Protein AF-A0A926VQ83-F1 (afdb_monomer)

Secondary structure (DSSP, 8-state):
-HHHHTT--SSHHHHHHH-TTSSS---HHHHHHHHHTT--EEEE--GGG--SHHHHHHHHHHHHHHHHHSTTSEEEE---STT---HHHHHTT-----PPP-

Radius of gyration: 14.47 Å; Cα contacts (8 Å, |Δi|>4): 82; chains: 1; bounding box: 31×34×32 Å

Nearest PDB structures (foldseek):
  7ou4-assembly1_A  TM=5.532E-01  e=3.869E+00  Escherichia coli
  8gru-assembly2_D  TM=5.221E-01  e=5.653E+00  Homo sapiens
  4tld-assembly1_C  TM=3.613E-01  e=4.390E+00  Synechococcus elongatus PCC 7942 = FACHB-805
  4tld-assembly1_E  TM=3.236E-01  e=6.022E+00  Synechococcus elongatus PCC 7942 = FACHB-805

Sequence (102 aa):
MRRREDKECHNFLEFFHKCSGAISHLNQHQLHEQLKSGRALVMFDGLDEVFDPAQREDIITDIHRFTNEYRDVQVIVTSRVIGYKPQRLRDAEFHHFILQDL

Solvent-accessible surface area (backbone atoms only — not comparable to full-atom values): 6414 Å² total; per-residue (Å²): 112,72,59,56,78,70,64,76,44,93,48,72,68,52,39,56,70,69,41,90,81,50,96,58,90,66,55,65,68,62,51,50,51,34,35,60,67,30,74,41,78,46,74,49,76,52,59,62,74,48,76,54,66,69,64,37,52,52,52,51,52,49,53,43,50,48,45,70,74,23,72,56,34,51,75,45,76,43,58,60,78,77,89,61,69,64,65,66,50,45,76,60,71,50,86,87,83,78,90,75,86,131

pLDDT: mean 81.24, std 13.95, range [47.0, 95.62]

Mean predicted aligned error: 8.54 Å

Foldseek 3Di:
DVVVVVVVDDAPLRCLCPDPPNPDNDPSVVVLVCLQVQVDEEEAEALVVPPDPVVSLVVLVRVLVSCVSRVSHHYHYDHDPVPDDCPSVVVSVDDDDDDDDD

Structure (mmCIF, N/CA/C/O backbone):
data_AF-A0A926VQ83-F1
#
_entry.id   AF-A0A926VQ83-F1
#
loop_
_atom_site.group_PDB
_atom_site.id
_atom_site.type_symbol
_atom_site.label_atom_id
_atom_site.label_alt_id
_atom_site.label_comp_id
_atom_site.label_asym_id
_atom_site.label_entity_id
_atom_site.label_seq_id
_atom_site.pdbx_PDB_ins_code
_atom_site.Cartn_x
_atom_site.Cartn_y
_atom_site.Cartn_z
_atom_site.occupancy
_atom_site.B_iso_or_equiv
_atom_site.auth_seq_id
_atom_site.auth_comp_id
_atom_site.auth_as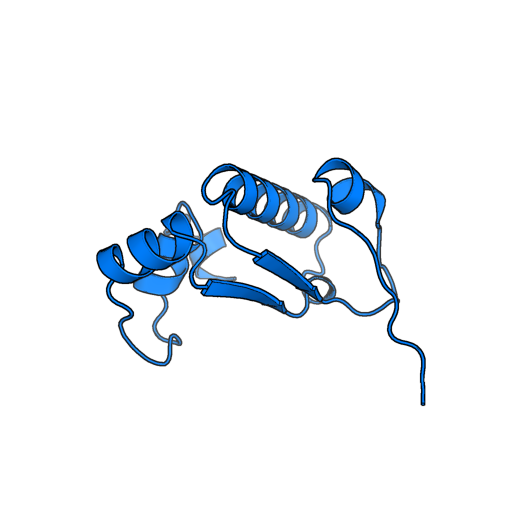ym_id
_atom_site.auth_atom_id
_atom_site.pdbx_PDB_model_num
ATOM 1 N N . MET A 1 1 ? 1.218 11.974 -8.679 1.00 48.53 1 MET A N 1
ATOM 2 C CA . MET A 1 1 ? 2.542 11.593 -9.217 1.00 48.53 1 MET A CA 1
ATOM 3 C C . MET A 1 1 ? 3.550 12.741 -9.129 1.00 48.53 1 MET A C 1
ATOM 5 O O . MET A 1 1 ? 4.432 12.631 -8.294 1.00 48.53 1 MET A O 1
ATOM 9 N N . ARG A 1 2 ? 3.353 13.882 -9.819 1.00 47.00 2 ARG A N 1
ATOM 10 C CA . ARG A 1 2 ? 4.283 15.044 -9.793 1.00 47.00 2 ARG A CA 1
ATOM 11 C C . ARG A 1 2 ? 4.724 15.522 -8.394 1.00 47.00 2 ARG A C 1
ATOM 13 O O . ARG A 1 2 ? 5.908 15.585 -8.119 1.00 47.00 2 ARG A O 1
ATOM 20 N N . ARG A 1 3 ? 3.798 15.727 -7.448 1.00 50.75 3 ARG A N 1
ATOM 21 C CA . ARG A 1 3 ? 4.154 16.215 -6.092 1.00 50.75 3 ARG A CA 1
ATOM 22 C C . ARG A 1 3 ? 4.963 15.243 -5.224 1.00 50.75 3 ARG A C 1
ATOM 24 O O . ARG A 1 3 ? 5.505 15.635 -4.196 1.00 50.75 3 ARG A O 1
ATOM 31 N N . ARG A 1 4 ? 5.020 13.963 -5.610 1.00 51.31 4 ARG A N 1
ATOM 32 C CA . ARG A 1 4 ? 5.872 12.973 -4.941 1.00 51.31 4 ARG A CA 1
ATOM 33 C C . ARG A 1 4 ? 7.325 13.114 -5.391 1.00 51.31 4 ARG A C 1
ATOM 35 O O . ARG A 1 4 ? 8.224 12.996 -4.567 1.00 51.31 4 ARG A O 1
ATOM 42 N N . GLU A 1 5 ? 7.531 13.410 -6.674 1.00 52.97 5 GLU A N 1
ATOM 43 C CA . GLU A 1 5 ? 8.850 13.684 -7.260 1.00 52.97 5 GLU A CA 1
ATOM 44 C C . GLU A 1 5 ? 9.461 14.964 -6.669 1.00 52.97 5 GLU A C 1
ATOM 46 O O . GLU A 1 5 ? 10.662 15.007 -6.415 1.00 52.97 5 GLU A O 1
ATOM 51 N N . ASP A 1 6 ? 8.619 15.934 -6.300 1.00 58.47 6 ASP A N 1
ATOM 52 C CA . ASP A 1 6 ? 9.029 17.176 -5.630 1.00 58.47 6 ASP A CA 1
ATOM 53 C C . ASP A 1 6 ? 9.287 17.023 -4.106 1.00 58.47 6 ASP A C 1
ATOM 55 O O . ASP A 1 6 ? 9.577 18.004 -3.424 1.00 58.47 6 ASP A O 1
ATOM 59 N N . LYS A 1 7 ? 9.202 15.801 -3.542 1.00 58.59 7 LYS A N 1
ATOM 60 C CA . LYS A 1 7 ? 9.340 15.489 -2.094 1.00 58.59 7 LYS A CA 1
ATOM 61 C C . LYS A 1 7 ? 8.364 16.225 -1.161 1.00 58.59 7 LYS A C 1
ATOM 63 O O . LYS A 1 7 ? 8.603 16.307 0.041 1.00 58.59 7 LYS A O 1
ATOM 68 N N . GLU A 1 8 ? 7.240 16.721 -1.666 1.00 61.53 8 GLU A N 1
ATOM 69 C CA . GLU A 1 8 ? 6.326 17.553 -0.870 1.00 61.53 8 GLU A CA 1
ATOM 70 C C . GLU A 1 8 ? 5.426 16.765 0.102 1.00 61.53 8 GLU A C 1
ATOM 72 O O . GLU A 1 8 ? 4.708 17.379 0.895 1.00 61.53 8 GLU A O 1
ATOM 77 N N . CYS A 1 9 ? 5.398 15.429 0.032 1.00 66.19 9 CYS A N 1
ATOM 78 C CA . CYS A 1 9 ? 4.559 14.568 0.877 1.00 66.19 9 CYS A CA 1
ATOM 79 C C . CYS A 1 9 ? 5.318 13.303 1.308 1.00 66.19 9 CYS A C 1
ATOM 81 O O . CYS A 1 9 ? 5.898 12.613 0.469 1.00 66.19 9 CYS A O 1
ATOM 83 N N . HIS A 1 10 ? 5.255 12.957 2.594 1.00 69.88 10 HIS A N 1
ATOM 84 C CA . HIS A 1 10 ? 5.975 11.837 3.205 1.00 69.88 10 HIS A CA 1
ATOM 85 C C . HIS A 1 10 ? 5.120 10.572 3.380 1.00 69.88 10 HIS A C 1
ATOM 87 O O . HIS A 1 10 ? 5.663 9.487 3.581 1.00 69.88 10 HIS A O 1
ATOM 93 N N . ASN A 1 11 ? 3.790 10.683 3.297 1.00 71.19 11 ASN A N 1
ATOM 94 C CA . ASN A 1 11 ? 2.863 9.550 3.372 1.00 71.19 11 ASN A CA 1
ATOM 95 C C . ASN A 1 11 ? 1.564 9.812 2.582 1.00 71.19 11 ASN A C 1
ATOM 97 O O . ASN A 1 11 ? 1.3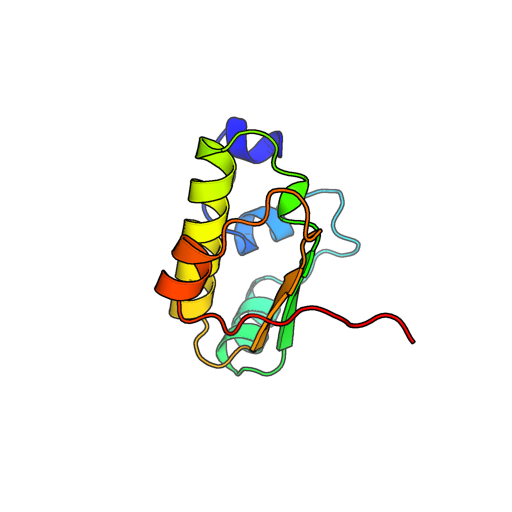23 10.920 2.095 1.00 71.19 11 ASN A O 1
ATOM 101 N N . PHE A 1 12 ? 0.723 8.781 2.448 1.00 70.19 12 PHE A N 1
ATOM 102 C CA . PHE A 1 12 ? -0.542 8.871 1.710 1.00 70.19 12 PHE A CA 1
ATOM 103 C C . PHE A 1 12 ? -1.506 9.907 2.290 1.00 70.19 12 PHE A C 1
ATOM 105 O O . PHE A 1 12 ? -2.147 10.625 1.529 1.00 70.19 12 PHE A O 1
ATOM 112 N N . LEU A 1 13 ? -1.603 10.023 3.616 1.00 70.19 13 LEU A N 1
ATOM 113 C CA . LEU A 1 13 ? -2.508 10.984 4.252 1.00 70.19 13 LEU A CA 1
ATOM 114 C C . LEU A 1 13 ? -2.113 12.425 3.942 1.00 70.19 13 LEU A C 1
ATOM 116 O O . LEU A 1 13 ? -2.964 13.251 3.619 1.00 70.19 13 LEU A O 1
ATOM 120 N N . GLU A 1 14 ? -0.819 12.717 3.996 1.00 70.81 14 GLU A N 1
ATOM 121 C CA . GLU A 1 14 ? -0.277 14.019 3.634 1.00 70.81 14 GLU A CA 1
ATOM 122 C C . GLU A 1 14 ? -0.5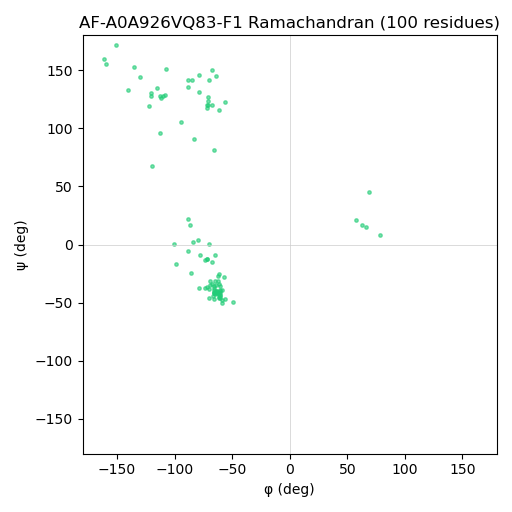04 14.319 2.149 1.00 70.81 14 GLU A C 1
ATOM 124 O O . GLU A 1 14 ? -0.896 15.433 1.796 1.00 70.81 14 GLU A O 1
ATOM 129 N N . PHE A 1 15 ? -0.344 13.308 1.291 1.00 71.69 15 PHE A N 1
ATOM 130 C CA . PHE A 1 15 ? -0.682 13.417 -0.123 1.00 71.69 15 PHE A CA 1
ATOM 131 C C . PHE A 1 15 ? -2.162 13.775 -0.323 1.00 71.69 15 PHE A C 1
ATOM 133 O O . PHE A 1 15 ? -2.448 14.752 -1.009 1.00 71.69 15 PHE A O 1
ATOM 140 N N . PHE A 1 16 ? -3.100 13.066 0.315 1.00 68.12 16 PHE A N 1
ATOM 141 C CA . PHE A 1 16 ? -4.535 13.372 0.229 1.00 68.12 16 PHE A CA 1
ATOM 142 C C . PHE A 1 16 ? -4.880 14.766 0.753 1.00 68.12 16 PHE A C 1
ATOM 144 O O . PHE A 1 16 ? -5.672 15.470 0.133 1.00 68.12 16 PHE A O 1
ATOM 151 N N . HIS A 1 17 ? -4.271 15.182 1.865 1.00 65.69 17 HIS A N 1
ATOM 152 C CA . HIS A 1 17 ? -4.522 16.492 2.458 1.00 65.69 17 HIS A CA 1
ATOM 153 C C . HIS A 1 17 ? -4.050 17.643 1.558 1.00 65.69 17 HIS A C 1
ATOM 155 O O . HIS A 1 17 ? -4.726 18.666 1.452 1.00 65.69 17 HIS A O 1
ATOM 161 N N . LYS A 1 18 ? -2.897 17.481 0.898 1.00 66.69 18 LYS A N 1
ATOM 162 C CA . LYS A 1 18 ? -2.312 18.522 0.044 1.00 66.69 18 LYS A CA 1
ATOM 163 C C . LYS A 1 18 ? -2.854 18.497 -1.386 1.00 66.69 18 LYS A C 1
ATOM 165 O O . LYS A 1 18 ? -2.778 19.522 -2.066 1.00 66.69 18 LYS A O 1
ATOM 170 N N . CYS A 1 19 ? -3.361 17.369 -1.887 1.00 57.59 19 CYS A N 1
ATOM 171 C CA . CYS A 1 19 ? -3.751 17.235 -3.291 1.00 57.59 19 CYS A CA 1
ATOM 172 C C . CYS A 1 19 ? -5.033 18.024 -3.611 1.00 57.59 19 CYS A C 1
ATOM 174 O O . CYS A 1 19 ? -6.118 17.705 -3.138 1.00 57.59 19 CYS A O 1
ATOM 176 N N . SER A 1 20 ? -4.926 19.010 -4.504 1.00 53.47 20 SER A N 1
ATOM 177 C CA . SER A 1 20 ? -6.028 19.876 -4.956 1.00 53.47 20 SER A CA 1
ATOM 178 C C . SER A 1 20 ? -7.081 19.178 -5.838 1.00 53.47 20 SER A C 1
ATOM 180 O O 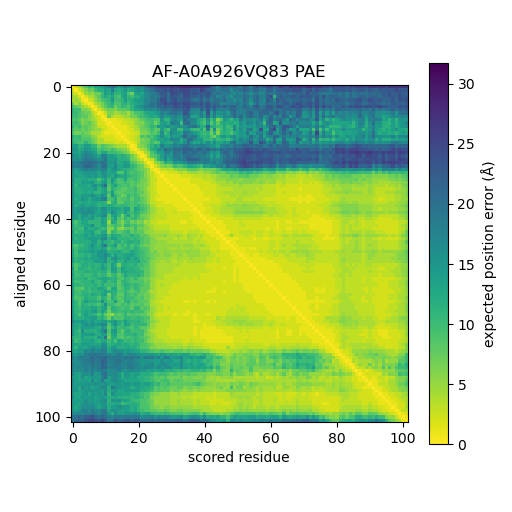. SER A 1 20 ? -8.028 19.822 -6.275 1.00 53.47 20 SER A O 1
ATOM 182 N N . GLY A 1 21 ? -6.920 17.876 -6.105 1.00 52.53 21 GLY A N 1
ATOM 183 C CA . GLY A 1 21 ? -7.901 17.022 -6.792 1.00 52.53 21 GLY A CA 1
ATOM 184 C C . GLY A 1 21 ? -8.735 16.138 -5.854 1.00 52.53 21 GLY A C 1
ATOM 185 O O . GLY A 1 21 ? -9.559 15.365 -6.335 1.00 52.53 21 GLY A O 1
ATOM 186 N N . ALA A 1 22 ? -8.523 16.212 -4.535 1.00 56.38 22 ALA A N 1
ATOM 187 C CA . ALA A 1 22 ? -9.390 15.550 -3.567 1.00 56.38 22 ALA A CA 1
ATOM 188 C C . ALA A 1 22 ? -10.748 16.272 -3.528 1.00 56.38 22 ALA A C 1
ATOM 190 O O . ALA A 1 22 ? -10.806 17.486 -3.354 1.00 56.38 22 ALA A O 1
ATOM 191 N N . ILE A 1 23 ? -11.843 15.526 -3.697 1.00 53.47 23 ILE A N 1
ATOM 192 C CA . ILE A 1 23 ? -13.209 16.071 -3.851 1.00 53.47 23 ILE A CA 1
ATOM 193 C C . ILE A 1 23 ? -13.702 16.794 -2.575 1.00 53.47 23 ILE A C 1
ATOM 195 O O . ILE A 1 23 ? -14.696 17.513 -2.600 1.00 53.47 23 ILE A O 1
ATOM 199 N N . SER A 1 24 ? -12.980 16.698 -1.460 1.00 53.56 24 SER A N 1
ATOM 200 C CA . SER A 1 24 ? -13.180 17.548 -0.289 1.00 53.56 24 SER A CA 1
ATOM 201 C C . SER A 1 24 ? -11.934 17.544 0.595 1.00 53.56 24 SER A C 1
ATOM 203 O O . SER A 1 24 ? -11.155 16.588 0.591 1.00 53.56 24 SER A O 1
ATOM 205 N N . HIS A 1 25 ? -11.748 18.607 1.382 1.00 59.97 25 HIS A N 1
ATOM 206 C CA . HIS A 1 25 ? -10.803 18.615 2.498 1.00 59.97 25 HIS A CA 1
ATOM 207 C C . HIS A 1 25 ? -11.283 17.617 3.560 1.00 59.97 25 HIS A C 1
ATOM 209 O O . HIS A 1 25 ? -11.929 17.992 4.538 1.00 59.97 25 HIS A O 1
ATOM 215 N N . LEU A 1 26 ? -10.998 16.329 3.354 1.00 69.56 26 LEU A N 1
ATOM 216 C CA . LEU A 1 26 ? -11.183 15.310 4.376 1.00 69.56 26 LEU A CA 1
ATOM 217 C C . LEU A 1 26 ? -10.375 15.736 5.601 1.00 69.56 26 LEU A C 1
ATOM 219 O O . LEU A 1 26 ? -9.167 15.977 5.520 1.00 69.56 26 LEU A O 1
ATOM 223 N N . ASN A 1 27 ? -11.054 15.873 6.739 1.00 83.62 27 ASN A N 1
ATOM 224 C CA . ASN A 1 27 ? -10.389 16.210 7.983 1.00 83.62 27 ASN A CA 1
ATOM 225 C C . ASN A 1 27 ? -9.395 15.089 8.316 1.00 83.62 27 ASN A C 1
ATOM 227 O O . ASN A 1 27 ? -9.789 13.948 8.553 1.00 83.62 27 ASN A O 1
ATOM 231 N N . GLN A 1 28 ? -8.105 15.424 8.330 1.00 81.50 28 GLN A N 1
ATOM 232 C CA . GLN A 1 28 ? -7.033 14.445 8.490 1.00 81.50 28 GLN A CA 1
ATOM 233 C C . GLN A 1 28 ? -7.131 13.682 9.817 1.00 81.50 28 GLN A C 1
ATOM 235 O O . GLN A 1 28 ? -6.842 12.491 9.850 1.00 81.50 28 GLN A O 1
ATOM 240 N N . HIS A 1 29 ? -7.563 14.346 10.894 1.00 87.12 29 HIS A N 1
ATOM 241 C CA . HIS A 1 29 ? -7.700 13.708 12.204 1.00 87.12 29 HIS A CA 1
ATOM 242 C C . HIS A 1 29 ? -8.860 12.713 12.186 1.00 87.12 29 HIS A C 1
ATOM 244 O O . HIS A 1 29 ? -8.698 11.569 12.589 1.00 87.12 29 HIS A O 1
ATOM 250 N N . GLN A 1 30 ? -10.014 13.105 11.638 1.00 88.50 30 GLN A N 1
ATOM 251 C CA . GLN A 1 30 ? -11.156 12.198 11.516 1.00 88.50 30 GLN A CA 1
ATOM 252 C C . GLN A 1 30 ? -10.839 11.004 10.614 1.00 88.50 3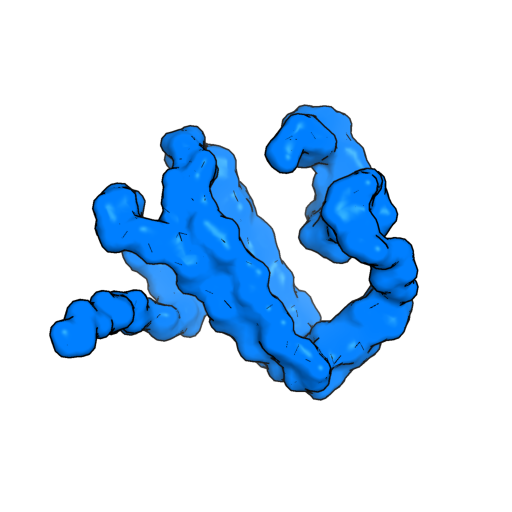0 GLN A C 1
ATOM 254 O O . GLN A 1 30 ? -11.183 9.881 10.968 1.00 88.50 30 GLN A O 1
ATOM 259 N N . LEU A 1 31 ? -10.163 11.223 9.483 1.00 88.88 31 LEU A N 1
ATOM 260 C CA . LEU A 1 31 ? -9.739 10.141 8.596 1.00 88.88 31 LEU A CA 1
ATOM 261 C C . LEU A 1 31 ? -8.781 9.182 9.313 1.00 88.88 31 LEU A C 1
ATOM 263 O O . LEU A 1 31 ? -8.984 7.974 9.247 1.00 88.88 31 LEU A O 1
ATOM 267 N N . HIS A 1 32 ? -7.794 9.712 10.041 1.00 91.56 32 HIS A N 1
ATOM 268 C CA . HIS A 1 32 ? -6.885 8.902 10.849 1.00 91.56 32 HIS A CA 1
ATOM 269 C C . HIS A 1 32 ? -7.645 8.029 11.856 1.00 91.56 32 HIS A C 1
ATOM 271 O O . HIS A 1 32 ? -7.417 6.823 11.902 1.00 91.56 32 HIS A O 1
ATOM 277 N N . GLU A 1 33 ? -8.606 8.597 12.589 1.00 93.25 33 GLU A N 1
ATOM 278 C CA . GLU A 1 33 ? -9.440 7.849 13.538 1.00 93.25 33 GLU A CA 1
ATOM 279 C C . GLU A 1 33 ? -10.302 6.774 12.856 1.00 93.25 33 GLU A C 1
ATOM 281 O O . GLU A 1 33 ? -10.442 5.665 13.375 1.00 93.25 33 GLU A O 1
ATOM 286 N N . GLN A 1 34 ? -10.878 7.051 11.679 1.00 93.25 34 GLN A N 1
ATOM 287 C CA . GLN A 1 34 ? -11.648 6.040 10.940 1.00 93.25 34 GLN A CA 1
ATOM 288 C C . GLN A 1 34 ? -10.765 4.885 10.456 1.00 93.25 34 GLN A C 1
ATOM 290 O O . GLN A 1 34 ? -11.162 3.728 10.579 1.00 93.25 34 GLN A O 1
ATOM 295 N N . LEU A 1 35 ? -9.561 5.185 9.958 1.00 94.81 35 LEU A N 1
ATOM 296 C CA . LEU A 1 35 ? -8.595 4.172 9.532 1.00 94.81 35 LEU A CA 1
ATOM 297 C C . LEU A 1 35 ? -8.088 3.345 10.722 1.00 94.81 35 LEU A C 1
ATOM 299 O O . LEU A 1 35 ? -8.049 2.121 10.640 1.00 94.81 35 LEU A O 1
ATOM 303 N N . LYS A 1 36 ? -7.751 3.992 11.848 1.00 94.50 36 LYS A N 1
ATOM 304 C CA . LYS A 1 36 ? -7.310 3.311 13.078 1.00 94.50 36 LYS A CA 1
ATOM 305 C C . LYS A 1 36 ? -8.387 2.427 13.687 1.00 94.50 36 LYS A C 1
ATOM 307 O O . LYS A 1 36 ? -8.057 1.393 14.241 1.00 94.50 36 LYS A O 1
ATOM 312 N N . SER A 1 37 ? -9.652 2.829 13.594 1.00 95.31 37 SER A N 1
ATOM 313 C CA . SER A 1 37 ? -10.778 2.048 14.121 1.00 95.31 37 SER A CA 1
ATOM 314 C C . SER A 1 37 ? -11.289 0.965 13.164 1.00 95.31 37 SER A C 1
ATOM 316 O O . SER A 1 37 ? -12.283 0.315 13.482 1.00 95.31 37 SER A O 1
ATOM 318 N N . GLY A 1 38 ? -10.670 0.790 11.987 1.00 94.81 38 GLY A N 1
ATOM 319 C CA . GLY A 1 38 ? -11.096 -0.197 10.989 1.00 94.81 38 GLY A CA 1
ATOM 320 C C . GLY A 1 38 ? -12.464 0.090 10.361 1.00 94.81 38 GLY A C 1
ATOM 321 O O . GLY A 1 38 ? -13.055 -0.771 9.717 1.00 94.81 38 GLY A O 1
ATOM 322 N N . ARG A 1 39 ? -12.998 1.307 10.523 1.00 94.25 39 ARG A N 1
ATOM 323 C CA . ARG A 1 39 ? -14.328 1.706 10.020 1.00 94.25 39 ARG A CA 1
ATOM 324 C C . ARG A 1 39 ? -14.292 2.250 8.593 1.00 94.25 39 ARG A C 1
ATOM 326 O O . ARG A 1 39 ? -15.177 2.999 8.182 1.00 94.25 39 ARG A O 1
ATOM 333 N N . ALA A 1 40 ? -13.259 1.894 7.844 1.00 92.56 40 ALA A N 1
ATOM 334 C CA . ALA A 1 40 ? -13.061 2.309 6.470 1.00 92.56 40 ALA A CA 1
ATOM 335 C C . ALA A 1 40 ? -12.640 1.112 5.614 1.00 92.56 40 ALA A C 1
ATOM 337 O O . ALA A 1 40 ? -12.014 0.169 6.094 1.00 92.56 40 ALA A O 1
ATOM 338 N N . LEU A 1 41 ? -12.967 1.189 4.329 1.00 94.38 41 LEU A N 1
ATOM 339 C CA . LEU A 1 41 ? -12.403 0.338 3.290 1.00 94.38 41 LEU A CA 1
ATOM 340 C C . LEU A 1 41 ? -11.510 1.221 2.423 1.00 94.38 41 LEU A C 1
ATOM 342 O O . LEU A 1 41 ? -11.950 2.275 1.959 1.00 94.38 41 LEU A O 1
ATOM 346 N N . VAL A 1 42 ? -10.266 0.803 2.212 1.00 94.75 42 VAL A N 1
ATOM 347 C CA . VAL A 1 42 ? -9.300 1.541 1.392 1.00 94.75 42 VAL A CA 1
ATOM 348 C C . VAL A 1 42 ? -9.080 0.788 0.094 1.00 94.75 42 VAL A C 1
ATOM 350 O O . VAL A 1 42 ? -8.785 -0.402 0.106 1.00 94.75 42 VAL A O 1
ATOM 353 N N . MET A 1 43 ? -9.203 1.489 -1.030 1.00 95.06 43 MET A N 1
ATOM 354 C CA . MET A 1 43 ? -8.955 0.927 -2.351 1.00 95.06 43 MET A CA 1
ATOM 355 C C . MET A 1 43 ? -7.863 1.728 -3.058 1.00 95.06 43 MET A C 1
ATOM 357 O O . MET A 1 43 ? -8.021 2.926 -3.289 1.00 95.06 43 MET A O 1
ATOM 361 N N . PHE A 1 44 ? -6.761 1.063 -3.396 1.00 92.81 44 PHE A N 1
ATOM 362 C CA . PHE A 1 44 ? -5.733 1.581 -4.291 1.00 92.81 44 PHE A CA 1
ATOM 363 C C . PHE A 1 44 ? -6.032 1.079 -5.698 1.00 92.81 44 PHE A C 1
ATOM 365 O O . PHE A 1 44 ? -5.847 -0.102 -5.995 1.00 92.81 44 PHE A O 1
ATOM 372 N N . ASP A 1 45 ? -6.533 1.973 -6.540 1.00 90.75 45 ASP A N 1
ATOM 373 C CA . ASP A 1 45 ? -6.941 1.631 -7.896 1.00 90.75 45 ASP A CA 1
ATOM 374 C C . ASP A 1 45 ? -5.774 1.758 -8.890 1.00 90.75 45 ASP A C 1
ATOM 376 O O . ASP A 1 45 ? -4.959 2.676 -8.773 1.00 90.75 45 ASP A O 1
ATOM 380 N N . GLY A 1 46 ? -5.690 0.844 -9.859 1.00 90.75 46 GLY A N 1
ATOM 381 C CA . GLY A 1 46 ? -4.826 0.982 -11.036 1.00 90.75 46 GLY A CA 1
ATOM 382 C C . GLY A 1 46 ? -3.319 0.909 -10.772 1.00 90.75 46 GLY A C 1
ATOM 383 O O . GLY A 1 46 ? -2.555 1.695 -11.331 1.00 90.75 46 GLY A O 1
ATOM 384 N N . LEU A 1 47 ? -2.836 -0.044 -9.963 1.00 90.12 47 LEU A N 1
ATOM 385 C CA . LEU A 1 47 ? -1.392 -0.175 -9.682 1.00 90.12 47 LEU A CA 1
ATOM 386 C C . LEU A 1 47 ? -0.537 -0.360 -10.957 1.00 90.12 47 LEU A C 1
ATOM 388 O O . LEU A 1 47 ? 0.637 0.016 -10.983 1.00 90.12 47 LEU A O 1
ATOM 392 N N . ASP A 1 48 ? -1.103 -0.927 -12.025 1.00 87.38 48 ASP A N 1
ATOM 393 C CA . ASP A 1 48 ? -0.407 -1.126 -13.299 1.00 87.38 48 ASP A CA 1
ATOM 394 C C . ASP A 1 48 ? -0.165 0.165 -14.104 1.00 87.38 48 ASP A C 1
ATOM 396 O O . ASP A 1 48 ? 0.649 0.150 -15.028 1.00 87.38 48 ASP A O 1
ATOM 400 N N . GLU A 1 49 ? -0.795 1.286 -13.737 1.00 89.62 49 GLU A N 1
ATOM 401 C CA . GLU A 1 49 ? -0.553 2.598 -14.357 1.00 89.62 49 GLU A CA 1
ATOM 402 C C . GLU A 1 49 ? 0.812 3.195 -13.972 1.00 89.62 49 GLU A C 1
ATOM 404 O O . GLU A 1 49 ? 1.297 4.141 -14.596 1.00 89.62 49 GLU A O 1
ATOM 409 N N . VAL A 1 50 ? 1.480 2.624 -12.966 1.00 88.06 50 VAL A N 1
ATOM 410 C CA . VAL A 1 50 ? 2.845 2.995 -12.587 1.00 88.06 50 VAL A CA 1
ATOM 411 C C . VAL A 1 50 ? 3.825 2.257 -13.491 1.00 88.06 50 VAL A C 1
ATOM 413 O O . VAL A 1 50 ? 4.244 1.132 -13.209 1.00 88.06 50 VAL A O 1
ATOM 416 N N . PHE A 1 51 ? 4.185 2.876 -14.612 1.00 85.81 51 PHE A N 1
ATOM 417 C CA . PHE A 1 51 ? 4.981 2.217 -15.651 1.00 85.81 51 PHE A CA 1
ATOM 418 C C . PHE A 1 51 ? 6.431 1.934 -15.244 1.00 85.81 51 PHE A C 1
ATOM 420 O O . PHE A 1 51 ? 6.951 0.885 -15.626 1.00 85.81 51 PHE A O 1
ATOM 427 N N . ASP A 1 52 ? 7.060 2.813 -14.456 1.00 87.69 52 ASP A N 1
ATOM 428 C CA . ASP A 1 52 ? 8.421 2.596 -13.960 1.00 87.69 52 ASP A CA 1
ATOM 429 C C . ASP A 1 52 ? 8.442 1.494 -12.883 1.00 87.69 52 ASP A C 1
ATOM 431 O O . ASP A 1 52 ? 7.780 1.632 -11.848 1.00 87.69 52 ASP A O 1
ATOM 435 N N . PRO A 1 53 ? 9.190 0.392 -13.087 1.00 84.50 53 PRO A N 1
ATOM 436 C CA . PRO A 1 53 ? 9.262 -0.685 -12.111 1.00 84.50 53 PRO A CA 1
ATOM 437 C C . PRO A 1 53 ? 9.782 -0.232 -10.746 1.00 84.50 53 PRO A C 1
ATOM 439 O O . PRO A 1 53 ? 9.244 -0.685 -9.743 1.00 84.50 53 PRO A O 1
ATOM 442 N N . ALA A 1 54 ? 10.783 0.654 -10.684 1.00 87.62 54 ALA A N 1
ATOM 443 C CA . ALA A 1 54 ? 11.340 1.098 -9.404 1.00 87.62 54 ALA A CA 1
ATOM 444 C C . ALA A 1 54 ? 10.306 1.901 -8.599 1.00 87.62 54 ALA A C 1
ATOM 446 O O . ALA A 1 54 ? 10.031 1.585 -7.444 1.00 87.62 54 ALA A O 1
ATOM 447 N N . GLN A 1 55 ? 9.633 2.854 -9.243 1.00 87.69 55 GLN A N 1
ATOM 448 C CA . GLN A 1 55 ? 8.552 3.612 -8.619 1.00 87.69 55 GLN A CA 1
ATOM 449 C C . GLN A 1 55 ? 7.367 2.734 -8.185 1.00 87.69 55 GLN A C 1
ATOM 451 O O . GLN A 1 55 ? 6.726 3.008 -7.167 1.00 87.69 55 GLN A O 1
ATOM 456 N N . ARG A 1 56 ? 7.059 1.671 -8.936 1.00 87.69 56 ARG A N 1
ATOM 457 C CA . ARG A 1 56 ? 6.010 0.714 -8.560 1.00 87.69 56 ARG A CA 1
ATOM 458 C C . ARG A 1 56 ? 6.374 -0.048 -7.290 1.00 87.69 56 ARG A C 1
ATOM 460 O O . ARG A 1 56 ? 5.514 -0.235 -6.433 1.00 87.69 56 ARG A O 1
ATOM 467 N N . GLU A 1 57 ? 7.635 -0.445 -7.151 1.00 86.38 57 GLU A N 1
ATOM 468 C CA . GLU A 1 57 ? 8.146 -1.089 -5.936 1.00 86.38 57 GLU A CA 1
ATOM 469 C C . GLU A 1 57 ? 8.060 -0.160 -4.717 1.00 86.38 57 GLU A C 1
ATOM 471 O O . GLU A 1 57 ? 7.641 -0.594 -3.639 1.00 86.38 57 GLU A O 1
ATOM 476 N N . ASP A 1 58 ? 8.373 1.126 -4.890 1.00 89.06 58 ASP A N 1
ATOM 477 C CA . ASP A 1 58 ? 8.207 2.122 -3.829 1.00 89.06 58 ASP A CA 1
ATOM 478 C C . ASP A 1 58 ? 6.736 2.231 -3.406 1.00 89.06 58 ASP A C 1
ATOM 480 O O . ASP A 1 58 ? 6.418 2.164 -2.221 1.00 89.06 58 ASP A O 1
ATOM 484 N N . ILE A 1 59 ? 5.810 2.308 -4.369 1.00 89.50 59 ILE A N 1
ATOM 485 C CA . ILE A 1 59 ? 4.368 2.366 -4.084 1.00 89.50 59 ILE A CA 1
ATOM 486 C C . ILE A 1 59 ? 3.884 1.120 -3.335 1.00 89.50 59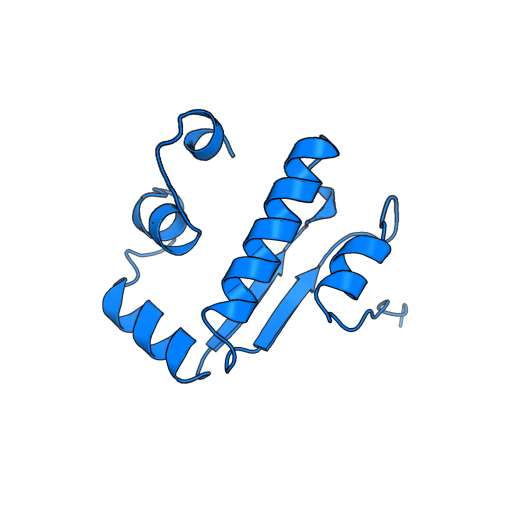 ILE A C 1
ATOM 488 O O . ILE A 1 59 ? 3.148 1.262 -2.359 1.00 89.50 59 ILE A O 1
ATOM 492 N N . ILE A 1 60 ? 4.310 -0.084 -3.728 1.00 90.06 60 ILE A N 1
ATOM 493 C CA . ILE A 1 60 ? 3.963 -1.318 -3.004 1.00 90.06 60 ILE A CA 1
ATOM 494 C C . ILE A 1 60 ? 4.502 -1.268 -1.568 1.00 90.06 60 ILE A C 1
ATOM 496 O O . ILE A 1 60 ? 3.788 -1.613 -0.625 1.00 90.06 60 ILE A O 1
ATOM 500 N N . THR A 1 61 ? 5.732 -0.785 -1.386 1.00 89.81 61 THR A N 1
ATOM 501 C CA . THR A 1 61 ? 6.342 -0.614 -0.059 1.00 89.81 61 THR A CA 1
ATOM 502 C C . THR A 1 61 ? 5.534 0.348 0.810 1.00 89.81 61 THR A C 1
ATOM 504 O O . THR A 1 61 ? 5.333 0.098 1.999 1.00 89.81 61 THR A O 1
ATOM 507 N N . ASP A 1 62 ? 5.029 1.436 0.234 1.00 91.19 62 ASP A N 1
ATOM 508 C CA . ASP A 1 62 ? 4.209 2.396 0.965 1.00 91.19 62 ASP A CA 1
ATOM 509 C C . ASP A 1 62 ? 2.820 1.850 1.295 1.00 91.19 62 ASP A C 1
ATOM 511 O O . ASP A 1 62 ? 2.323 2.111 2.390 1.00 91.19 62 ASP A O 1
ATOM 515 N N . ILE A 1 63 ? 2.207 1.064 0.401 1.00 92.19 63 ILE A N 1
ATOM 516 C CA . ILE A 1 63 ? 0.951 0.350 0.688 1.00 92.19 63 ILE A CA 1
ATOM 517 C C . ILE A 1 63 ? 1.162 -0.609 1.865 1.00 92.19 63 ILE A C 1
ATOM 519 O O . ILE A 1 63 ? 0.358 -0.630 2.793 1.00 92.19 63 ILE A O 1
ATOM 523 N N . HIS A 1 64 ? 2.272 -1.347 1.880 1.00 91.06 64 HIS A N 1
ATOM 524 C CA . HIS A 1 64 ? 2.607 -2.236 2.990 1.00 91.06 64 HIS A CA 1
ATOM 525 C C . HIS A 1 64 ? 2.884 -1.468 4.295 1.00 91.06 64 HIS A C 1
ATOM 527 O O . HIS A 1 64 ? 2.494 -1.895 5.380 1.00 91.06 64 HIS A O 1
ATOM 533 N N . ARG A 1 65 ? 3.525 -0.294 4.232 1.00 91.69 65 ARG A N 1
ATOM 534 C CA . ARG A 1 65 ? 3.673 0.571 5.414 1.00 91.69 65 ARG A CA 1
ATOM 535 C C . ARG A 1 65 ? 2.310 1.043 5.924 1.00 91.69 65 ARG A C 1
ATOM 537 O O . ARG A 1 65 ? 2.081 1.030 7.130 1.00 91.69 65 ARG A O 1
ATOM 544 N N . PHE A 1 66 ? 1.412 1.419 5.014 1.00 93.44 66 PHE A N 1
ATOM 545 C CA . PHE A 1 66 ? 0.056 1.851 5.337 1.00 93.44 66 PHE A CA 1
ATOM 546 C C . PHE A 1 66 ? -0.743 0.743 6.037 1.00 93.44 66 PHE A C 1
ATOM 548 O O . PHE A 1 66 ? -1.346 1.001 7.075 1.00 93.44 66 PHE A O 1
ATOM 555 N N . THR A 1 67 ? -0.701 -0.495 5.537 1.00 92.44 67 THR A N 1
ATOM 556 C CA . THR A 1 67 ? -1.409 -1.626 6.166 1.00 92.44 67 THR A CA 1
ATOM 557 C C . THR A 1 67 ? -0.843 -1.958 7.550 1.00 92.44 67 THR A C 1
ATOM 559 O O . THR A 1 67 ? -1.595 -2.244 8.477 1.00 92.44 67 THR A O 1
ATOM 562 N N . ASN A 1 68 ? 0.475 -1.830 7.738 1.00 91.69 68 ASN A N 1
ATOM 563 C CA . ASN A 1 68 ? 1.113 -1.998 9.046 1.00 91.69 68 ASN A CA 1
ATOM 564 C C . ASN A 1 68 ? 0.733 -0.900 10.053 1.00 91.69 68 ASN A C 1
ATOM 566 O O . ASN A 1 68 ? 0.637 -1.166 11.256 1.00 91.69 68 ASN A O 1
ATOM 570 N N . GLU A 1 69 ? 0.530 0.331 9.578 1.00 94.06 69 GLU A N 1
ATOM 571 C CA . GLU A 1 69 ? 0.101 1.465 10.398 1.00 94.06 69 GLU A CA 1
ATOM 572 C C . GLU A 1 69 ? -1.382 1.362 10.796 1.00 94.06 69 GLU A C 1
ATOM 574 O O . GLU A 1 69 ? -1.735 1.694 11.933 1.00 94.06 69 GLU A O 1
ATOM 579 N N . TYR A 1 70 ? -2.235 0.869 9.894 1.00 95.00 70 TYR A N 1
ATOM 580 C CA . TYR A 1 70 ? -3.688 0.751 10.060 1.00 95.00 70 TYR A CA 1
ATOM 581 C C . TYR A 1 70 ? -4.140 -0.710 9.963 1.00 95.00 70 TYR A C 1
ATOM 583 O O . TYR A 1 70 ? -4.830 -1.095 9.026 1.00 95.00 70 TYR A O 1
ATOM 591 N N . ARG A 1 71 ? -3.754 -1.533 10.942 1.00 93.06 71 ARG A N 1
ATOM 592 C CA . ARG A 1 71 ? -3.964 -2.994 10.888 1.00 93.06 71 ARG A CA 1
ATOM 593 C C . ARG A 1 71 ? -5.425 -3.437 10.813 1.00 93.06 71 ARG A C 1
ATOM 595 O O . ARG A 1 71 ? -5.694 -4.521 10.314 1.00 93.06 71 ARG A O 1
ATOM 602 N N . ASP A 1 72 ? -6.342 -2.612 11.310 1.00 94.62 72 ASP A N 1
ATOM 603 C CA . ASP A 1 72 ? -7.768 -2.940 11.367 1.00 94.62 72 ASP A CA 1
ATOM 604 C C . ASP A 1 72 ? -8.522 -2.545 10.086 1.00 94.62 72 ASP A C 1
ATOM 606 O O . ASP A 1 72 ? -9.708 -2.844 9.951 1.00 94.62 72 ASP A O 1
ATOM 610 N N . VAL A 1 73 ? -7.867 -1.862 9.138 1.00 95.06 73 VAL A N 1
ATOM 611 C CA . VAL A 1 73 ? -8.502 -1.424 7.892 1.00 95.06 73 VAL A CA 1
ATOM 612 C C . VAL A 1 73 ? -8.397 -2.502 6.816 1.00 95.06 73 VAL A C 1
ATOM 614 O O . VAL A 1 73 ? -7.332 -3.072 6.578 1.00 95.06 73 VAL A O 1
ATOM 617 N N . GLN A 1 74 ? -9.495 -2.748 6.103 1.00 94.38 74 GLN A N 1
ATOM 618 C CA . GLN A 1 74 ? -9.453 -3.598 4.920 1.00 94.38 74 GLN A CA 1
ATOM 619 C C . GLN A 1 74 ? -8.889 -2.802 3.736 1.00 94.38 74 GLN A C 1
ATOM 621 O O . GLN A 1 74 ? -9.332 -1.683 3.458 1.00 94.38 74 GLN A O 1
ATOM 626 N N . VAL A 1 75 ? -7.922 -3.391 3.027 1.00 95.50 75 VAL A N 1
ATOM 627 C CA . VAL A 1 75 ? -7.266 -2.778 1.865 1.00 95.50 75 VAL A CA 1
ATOM 628 C C . VAL A 1 75 ? -7.465 -3.642 0.625 1.00 95.50 75 VAL A C 1
ATOM 630 O O . VAL A 1 75 ? -7.207 -4.843 0.645 1.00 95.50 75 VAL A O 1
ATOM 633 N N . ILE A 1 76 ? -7.894 -3.016 -0.467 1.00 95.62 76 ILE A N 1
ATOM 634 C CA . ILE A 1 76 ? -8.008 -3.611 -1.799 1.00 95.62 76 ILE A CA 1
ATOM 635 C C . ILE A 1 76 ? -7.026 -2.892 -2.720 1.00 95.62 76 ILE A C 1
ATOM 637 O O . ILE A 1 76 ? -6.957 -1.666 -2.724 1.00 95.62 76 ILE A O 1
ATOM 641 N N . VAL A 1 77 ? -6.276 -3.649 -3.516 1.00 93.75 77 VAL A N 1
ATOM 642 C CA . VAL A 1 77 ? -5.422 -3.107 -4.578 1.00 93.75 77 VAL A CA 1
ATOM 643 C C . VAL A 1 77 ? -5.882 -3.710 -5.895 1.00 93.75 77 VAL A C 1
ATOM 645 O O . VAL A 1 77 ? -6.005 -4.931 -5.997 1.00 93.75 77 VAL A O 1
ATOM 648 N N . THR A 1 78 ? -6.147 -2.877 -6.896 1.00 92.94 78 THR A N 1
ATOM 649 C CA . THR A 1 78 ? -6.563 -3.334 -8.227 1.00 92.94 78 THR A CA 1
ATOM 650 C C . THR A 1 78 ? -5.426 -3.144 -9.231 1.00 92.94 78 THR A C 1
ATOM 652 O O . THR A 1 78 ? -4.563 -2.273 -9.095 1.00 92.94 78 THR A O 1
ATOM 655 N N . SER A 1 79 ? -5.402 -4.002 -10.247 1.00 90.75 79 SER A N 1
ATOM 656 C CA . SER A 1 79 ? -4.528 -3.861 -11.410 1.00 90.75 79 SER A CA 1
ATOM 657 C C . SER A 1 79 ? -5.049 -4.713 -12.561 1.00 90.75 79 SER A C 1
ATOM 659 O O . SER A 1 79 ? -5.787 -5.679 -12.346 1.00 90.75 79 SER A O 1
ATOM 661 N N . ARG A 1 80 ? -4.634 -4.398 -13.787 1.00 89.12 80 ARG A N 1
ATOM 662 C CA . ARG A 1 80 ? -4.781 -5.322 -14.918 1.00 89.12 80 ARG A CA 1
ATOM 663 C C . ARG A 1 80 ? -3.879 -6.545 -14.745 1.00 89.12 80 ARG A C 1
ATOM 665 O O . ARG A 1 80 ? -2.775 -6.465 -14.217 1.00 89.12 80 ARG A O 1
ATOM 672 N N . VAL A 1 81 ? -4.320 -7.677 -15.296 1.00 84.38 81 VAL A N 1
ATOM 673 C CA . VAL A 1 81 ? -3.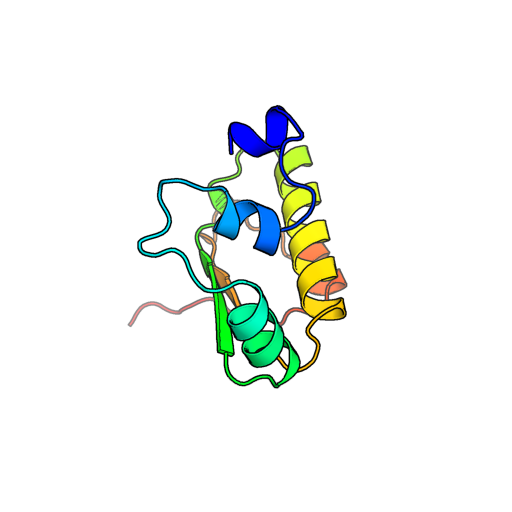562 -8.944 -15.276 1.00 84.38 81 VAL A CA 1
ATOM 674 C C . VAL A 1 81 ? -2.225 -8.823 -16.028 1.00 84.38 81 VAL A C 1
ATOM 676 O O . VAL A 1 81 ? -1.234 -9.461 -15.672 1.00 84.38 81 VAL A O 1
ATOM 679 N N . ILE A 1 82 ? -2.170 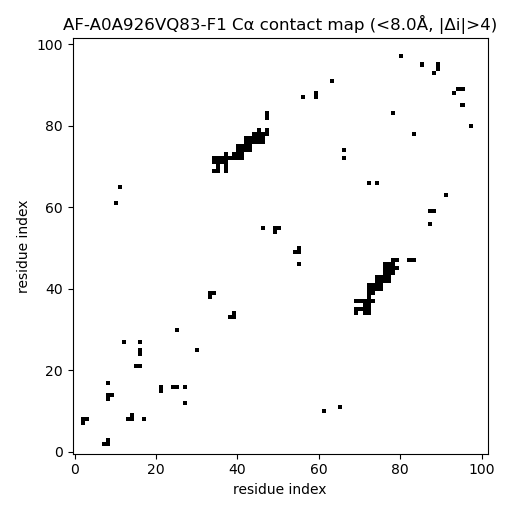-7.989 -17.071 1.00 79.38 82 ILE A N 1
ATOM 680 C CA . ILE A 1 82 ? -0.984 -7.828 -17.918 1.00 79.38 82 ILE A CA 1
ATOM 681 C C . ILE A 1 82 ? 0.118 -7.101 -17.143 1.00 79.38 82 ILE A C 1
ATOM 683 O O . ILE A 1 82 ? -0.040 -5.954 -16.738 1.00 79.38 82 ILE A O 1
ATOM 687 N N . GLY A 1 83 ? 1.267 -7.759 -16.980 1.00 67.19 83 GLY A N 1
ATOM 688 C CA . GLY A 1 83 ? 2.403 -7.192 -16.248 1.00 67.19 83 GLY A CA 1
ATOM 689 C C . GLY A 1 83 ? 2.265 -7.268 -14.724 1.00 67.19 83 GLY A C 1
ATOM 690 O O . GLY A 1 83 ? 3.118 -6.719 -14.020 1.00 67.19 83 GLY A O 1
ATOM 691 N N . TYR A 1 84 ? 1.246 -7.972 -14.218 1.00 73.62 84 TYR A N 1
ATOM 692 C CA . TYR A 1 84 ? 1.072 -8.218 -12.794 1.00 73.62 84 TYR A CA 1
ATOM 693 C C . TYR A 1 84 ? 2.181 -9.127 -12.253 1.00 73.62 84 TYR A C 1
ATOM 695 O O . TYR A 1 84 ? 2.357 -10.265 -12.694 1.00 73.62 84 TYR A O 1
ATOM 703 N N . LYS A 1 85 ? 2.944 -8.618 -11.280 1.00 74.38 85 LYS A N 1
ATOM 704 C CA . LYS A 1 85 ? 4.011 -9.356 -10.594 1.00 74.38 85 LYS A CA 1
ATOM 705 C C . LYS A 1 85 ? 3.606 -9.585 -9.138 1.00 74.38 85 LYS A C 1
ATOM 707 O O . LYS A 1 85 ? 3.832 -8.720 -8.297 1.00 74.38 85 LYS A O 1
ATOM 712 N N . PRO A 1 86 ? 3.036 -10.752 -8.807 1.00 72.38 86 PRO A N 1
ATOM 713 C CA . PRO A 1 86 ? 2.393 -10.953 -7.511 1.00 72.38 86 PRO A CA 1
ATOM 714 C C . PRO A 1 86 ? 3.360 -11.095 -6.327 1.00 72.38 86 PRO A C 1
ATOM 716 O O . PRO A 1 86 ? 2.923 -11.057 -5.184 1.00 72.38 86 PRO A O 1
ATOM 719 N N . GLN A 1 87 ? 4.661 -11.291 -6.566 1.00 75.19 87 GLN A N 1
ATOM 720 C CA . GLN A 1 87 ? 5.618 -11.687 -5.527 1.00 75.19 87 GLN A CA 1
ATOM 721 C C . GLN A 1 87 ? 5.692 -10.687 -4.363 1.00 75.19 87 GLN A C 1
ATOM 723 O O . GLN A 1 87 ? 5.516 -11.088 -3.224 1.00 75.19 87 GLN A O 1
ATOM 728 N N . ARG A 1 88 ? 5.812 -9.389 -4.648 1.00 73.81 88 ARG A N 1
ATOM 729 C CA . ARG A 1 88 ? 5.943 -8.343 -3.621 1.00 73.81 88 ARG A CA 1
ATOM 730 C C . ARG A 1 88 ? 4.673 -8.093 -2.815 1.00 73.81 88 ARG A C 1
ATOM 732 O O . ARG A 1 88 ? 4.738 -7.903 -1.609 1.00 73.81 88 ARG A O 1
ATOM 739 N N . LEU A 1 89 ? 3.510 -8.138 -3.463 1.00 81.50 89 LEU A N 1
ATOM 740 C CA . LEU A 1 89 ? 2.231 -8.038 -2.756 1.00 81.50 89 LEU A CA 1
ATOM 741 C C . LEU A 1 89 ? 1.961 -9.288 -1.905 1.00 81.50 89 LEU A C 1
ATOM 743 O O . LEU A 1 89 ? 1.362 -9.174 -0.844 1.00 81.50 89 LEU A O 1
ATOM 747 N N . ARG A 1 90 ? 2.431 -10.474 -2.323 1.00 82.38 90 ARG A N 1
ATOM 748 C CA . ARG A 1 90 ? 2.410 -11.670 -1.462 1.00 82.38 90 ARG A CA 1
ATOM 749 C C . ARG A 1 90 ? 3.323 -11.523 -0.249 1.00 82.38 90 ARG A C 1
ATOM 751 O O . ARG A 1 90 ? 2.912 -11.908 0.837 1.00 82.38 90 ARG A O 1
ATOM 758 N N . ASP A 1 91 ? 4.518 -10.959 -0.427 1.00 79.94 91 ASP A N 1
ATOM 759 C CA . ASP A 1 91 ? 5.437 -10.676 0.687 1.00 79.94 91 ASP A CA 1
ATOM 760 C C . ASP A 1 91 ? 4.822 -9.675 1.687 1.00 79.94 91 ASP A C 1
ATOM 762 O O . ASP A 1 91 ? 5.139 -9.710 2.870 1.00 79.94 91 ASP A O 1
ATOM 766 N N . ALA A 1 92 ? 3.916 -8.815 1.212 1.00 80.19 92 ALA A N 1
ATOM 767 C CA . ALA A 1 92 ? 3.105 -7.895 2.010 1.00 80.19 92 ALA A CA 1
ATOM 768 C C . ALA A 1 92 ? 1.792 -8.518 2.540 1.00 80.19 92 ALA A C 1
ATOM 770 O O . ALA A 1 92 ? 0.876 -7.785 2.908 1.00 80.19 92 ALA A O 1
ATOM 771 N N . GLU A 1 93 ? 1.683 -9.850 2.533 1.00 85.88 93 GLU A N 1
ATOM 772 C CA . GLU A 1 93 ? 0.553 -10.637 3.054 1.00 85.88 93 GLU A CA 1
ATOM 773 C C . GLU A 1 93 ? -0.798 -10.402 2.352 1.00 85.88 93 GLU A C 1
ATOM 775 O O . GLU A 1 93 ? -1.847 -10.819 2.844 1.00 85.88 93 GLU A O 1
ATOM 780 N N . PHE A 1 94 ? -0.805 -9.799 1.158 1.00 90.56 94 PHE A N 1
ATOM 781 C CA . PHE A 1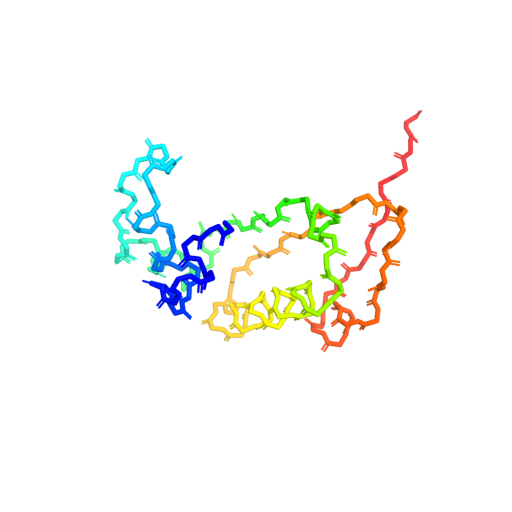 94 ? -2.037 -9.681 0.382 1.00 90.56 94 PHE A CA 1
ATOM 782 C C . PHE A 1 94 ? -2.474 -11.041 -0.157 1.00 90.56 94 PHE A C 1
ATOM 784 O O . PHE A 1 94 ? -1.668 -11.829 -0.660 1.00 90.56 94 PHE A O 1
ATOM 791 N N . HIS A 1 95 ? -3.786 -11.267 -0.143 1.00 91.94 95 HIS A N 1
ATOM 792 C CA . HIS A 1 95 ? -4.433 -12.322 -0.913 1.00 91.94 95 HIS A CA 1
ATOM 793 C C . HIS A 1 95 ? -4.715 -11.844 -2.340 1.00 91.94 95 HIS A C 1
ATOM 795 O O . HIS A 1 95 ? -5.074 -10.691 -2.569 1.00 91.94 95 HIS A O 1
ATOM 801 N N . HIS A 1 96 ? -4.533 -12.740 -3.311 1.00 91.44 96 HIS A N 1
ATOM 802 C CA . HIS A 1 96 ? -4.569 -12.412 -4.737 1.00 91.44 96 HIS A CA 1
ATOM 803 C C . HIS A 1 96 ? -5.776 -13.076 -5.374 1.00 91.44 96 HIS A C 1
ATOM 805 O O . HIS A 1 96 ? -5.937 -14.291 -5.268 1.00 91.44 96 HIS A O 1
ATOM 811 N N . PHE A 1 97 ? -6.583 -12.288 -6.075 1.00 91.25 97 PHE A N 1
ATOM 812 C CA . PHE A 1 97 ? -7.773 -12.758 -6.771 1.00 91.25 97 PHE A CA 1
ATOM 813 C C . PHE A 1 97 ? -7.756 -12.247 -8.211 1.00 91.25 97 PHE A C 1
ATOM 815 O O . PHE A 1 97 ? -7.300 -11.135 -8.473 1.00 91.25 97 PHE A O 1
ATOM 822 N N . ILE A 1 98 ? -8.251 -13.064 -9.138 1.00 90.38 98 ILE A N 1
ATOM 823 C CA . ILE A 1 98 ? -8.533 -12.658 -10.516 1.00 90.38 98 ILE A CA 1
ATOM 824 C C . ILE A 1 98 ? -10.048 -12.680 -10.665 1.00 90.38 98 ILE A C 1
ATOM 826 O O . ILE A 1 98 ? -10.682 -13.689 -10.352 1.00 90.38 98 ILE A O 1
ATOM 830 N N . LEU A 1 99 ? -10.621 -11.567 -11.115 1.00 89.25 99 LEU A N 1
ATOM 831 C CA . LEU A 1 99 ? -12.037 -11.514 -11.451 1.00 89.25 99 LEU A CA 1
ATOM 832 C C . LEU A 1 99 ? -12.253 -12.328 -12.730 1.00 89.25 99 LEU A C 1
ATOM 834 O O . LEU A 1 99 ? -11.577 -12.094 -13.730 1.00 89.25 99 LEU A O 1
ATOM 838 N N . GLN A 1 100 ? -13.138 -13.320 -12.663 1.00 85.62 100 GLN A N 1
ATOM 839 C CA . GLN A 1 100 ? -13.551 -14.093 -13.831 1.00 85.62 100 GLN A CA 1
ATOM 840 C C . GLN A 1 100 ? -14.574 -13.295 -14.638 1.00 85.62 100 GLN A C 1
ATOM 842 O O . GLN A 1 100 ? -15.392 -12.576 -14.059 1.00 85.62 100 GLN A O 1
ATOM 847 N N . ASP A 1 101 ? -14.530 -13.449 -15.960 1.00 80.19 101 ASP A N 1
ATOM 848 C CA . ASP A 1 101 ? -15.602 -12.970 -16.828 1.00 80.19 101 ASP A CA 1
ATOM 849 C C . ASP A 1 101 ? -16.905 -13.732 -16.515 1.00 80.19 101 ASP A C 1
ATOM 851 O O . ASP A 1 101 ? -16.870 -14.911 -16.147 1.00 80.19 101 ASP A O 1
ATOM 855 N N . LEU A 1 102 ? -18.033 -13.022 -16.618 1.00 68.12 102 LEU A N 1
ATOM 856 C CA . LEU A 1 102 ? -19.393 -13.522 -16.365 1.00 68.12 102 LEU A CA 1
ATOM 857 C C . LEU A 1 102 ? -19.920 -14.417 -17.492 1.00 68.12 102 LEU A C 1
ATOM 859 O O . LEU A 1 102 ? -19.691 -14.076 -18.675 1.00 68.12 102 LEU A O 1
#